Protein AF-A0A9D4BVS8-F1 (afdb_monomer_lite)

Structure (mmCIF, N/CA/C/O backbone):
data_AF-A0A9D4BVS8-F1
#
_entry.id   AF-A0A9D4BVS8-F1
#
loop_
_atom_site.group_PDB
_atom_site.id
_atom_site.type_symbol
_atom_site.label_atom_id
_atom_site.label_alt_id
_atom_site.label_comp_id
_atom_site.label_asym_id
_atom_site.label_entity_id
_atom_site.label_seq_id
_atom_site.pdbx_PDB_ins_code
_atom_site.Cartn_x
_atom_site.Cartn_y
_atom_site.Cartn_z
_atom_site.occupancy
_atom_site.B_iso_or_equiv
_atom_site.auth_seq_id
_atom_site.auth_comp_id
_atom_site.auth_asym_id
_atom_site.auth_atom_id
_atom_site.pdbx_PDB_model_num
ATOM 1 N N . MET A 1 1 ? 18.334 -34.006 -88.270 1.00 42.88 1 MET A N 1
ATOM 2 C CA . MET A 1 1 ? 18.189 -33.138 -87.079 1.00 42.88 1 MET A CA 1
ATOM 3 C C . MET A 1 1 ? 17.280 -33.887 -86.113 1.00 42.88 1 MET A C 1
ATOM 5 O O . MET A 1 1 ? 16.173 -34.185 -86.514 1.00 42.88 1 MET A O 1
ATOM 9 N N . GLY A 1 2 ? 17.649 -34.372 -84.932 1.00 38.50 2 GLY A N 1
ATOM 10 C CA . GLY A 1 2 ? 18.759 -34.055 -84.039 1.00 38.50 2 GLY A CA 1
ATOM 11 C C . GLY A 1 2 ? 18.186 -33.810 -82.635 1.00 38.50 2 GLY A C 1
ATOM 12 O O . GLY A 1 2 ? 17.710 -32.714 -82.392 1.00 38.50 2 GLY A O 1
ATOM 13 N N . HIS A 1 3 ? 18.270 -34.834 -81.772 1.00 39.09 3 HIS A N 1
ATOM 14 C CA . HIS A 1 3 ? 18.188 -34.839 -80.293 1.00 39.09 3 HIS A CA 1
ATOM 15 C C . HIS A 1 3 ? 16.849 -34.449 -79.623 1.00 39.09 3 HIS A C 1
ATOM 17 O O . HIS A 1 3 ? 16.349 -33.350 -79.790 1.00 39.09 3 HIS A O 1
ATOM 23 N N . ALA A 1 4 ? 16.136 -35.362 -78.953 1.00 43.50 4 ALA A N 1
ATOM 24 C CA . ALA A 1 4 ? 16.447 -36.142 -77.740 1.00 43.50 4 ALA A CA 1
ATOM 25 C C . ALA A 1 4 ? 16.131 -35.392 -76.431 1.00 43.50 4 ALA A C 1
ATOM 27 O O . ALA A 1 4 ? 16.702 -34.352 -76.117 1.00 43.50 4 ALA A O 1
ATOM 28 N N . TYR A 1 5 ? 15.224 -36.012 -75.673 1.00 41.31 5 TYR A N 1
ATOM 29 C CA . TYR A 1 5 ? 14.895 -35.784 -74.271 1.00 41.31 5 TYR A CA 1
ATOM 30 C C . TYR A 1 5 ? 16.135 -35.623 -73.387 1.00 41.31 5 TYR A C 1
ATOM 32 O O . TYR A 1 5 ? 17.096 -36.371 -73.548 1.00 41.31 5 TYR A O 1
ATOM 40 N N . ASN A 1 6 ? 16.048 -34.764 -72.366 1.00 44.66 6 ASN A N 1
ATOM 41 C CA . ASN A 1 6 ? 16.709 -35.021 -71.087 1.00 44.66 6 ASN A CA 1
ATOM 42 C C . ASN A 1 6 ? 16.012 -34.319 -69.914 1.00 44.66 6 ASN A C 1
ATOM 44 O O . ASN A 1 6 ? 15.944 -33.096 -69.826 1.00 44.66 6 ASN A O 1
ATOM 48 N N . HIS A 1 7 ? 15.541 -35.159 -68.993 1.00 40.62 7 HIS A N 1
ATOM 49 C CA . HIS A 1 7 ? 15.305 -34.861 -67.587 1.00 40.62 7 HIS A CA 1
ATOM 50 C C . HIS A 1 7 ? 16.570 -34.316 -66.912 1.00 40.62 7 HIS A C 1
ATOM 52 O O . HIS A 1 7 ? 17.663 -34.780 -67.228 1.00 40.62 7 HIS A O 1
ATOM 58 N N . ARG A 1 8 ? 16.386 -33.419 -65.930 1.00 42.66 8 ARG A N 1
ATOM 59 C CA . ARG A 1 8 ? 17.216 -33.104 -64.735 1.00 42.66 8 ARG A CA 1
ATOM 60 C C . ARG A 1 8 ? 16.738 -31.724 -64.238 1.00 42.66 8 ARG A C 1
ATOM 62 O O . ARG A 1 8 ? 16.486 -30.863 -65.060 1.00 42.66 8 ARG A O 1
ATOM 69 N N . LEU A 1 9 ? 16.559 -31.374 -62.970 1.00 46.53 9 LEU A N 1
ATOM 70 C CA . LEU A 1 9 ? 16.805 -31.979 -61.668 1.00 46.53 9 LEU A CA 1
ATOM 71 C C . LEU A 1 9 ? 15.915 -31.228 -60.666 1.00 46.53 9 LEU A C 1
ATOM 73 O O . LEU A 1 9 ? 15.775 -30.009 -60.728 1.00 46.53 9 LEU A O 1
ATOM 77 N N . ARG A 1 10 ? 15.344 -31.975 -59.725 1.00 47.53 10 ARG A N 1
ATOM 78 C CA . ARG A 1 10 ? 14.725 -31.477 -58.496 1.00 47.53 10 ARG A CA 1
ATOM 79 C C . ARG A 1 10 ? 15.825 -30.880 -57.608 1.00 47.53 10 ARG A C 1
ATOM 81 O O . ARG A 1 10 ? 16.784 -31.587 -57.317 1.00 47.53 10 ARG A O 1
ATOM 88 N N . LEU A 1 11 ? 15.645 -29.658 -57.114 1.00 48.03 11 LEU A N 1
ATOM 89 C CA . LEU A 1 11 ? 16.224 -29.190 -55.849 1.00 48.03 11 LEU A CA 1
ATOM 90 C C . LEU A 1 11 ? 15.198 -28.278 -55.153 1.00 48.03 11 LEU A C 1
ATOM 92 O O . LEU A 1 11 ? 14.731 -27.327 -55.780 1.00 48.03 11 LEU A O 1
ATOM 96 N N . PRO A 1 12 ? 14.816 -28.552 -53.892 1.00 47.97 12 PRO A N 1
ATOM 97 C CA . PRO A 1 12 ? 13.984 -27.665 -53.094 1.00 47.97 12 PRO A CA 1
ATOM 98 C C . PRO A 1 12 ? 14.856 -26.785 -52.189 1.00 47.97 12 PRO A C 1
ATOM 100 O O . PRO A 1 12 ? 15.835 -27.261 -51.626 1.00 47.97 12 PRO A O 1
ATOM 103 N N . ALA A 1 13 ? 14.474 -25.519 -52.040 1.00 42.59 13 ALA A N 1
ATOM 104 C CA . ALA A 1 13 ? 14.701 -24.631 -50.891 1.00 42.59 13 ALA A CA 1
ATOM 105 C C . ALA A 1 13 ? 14.354 -23.216 -51.391 1.00 42.59 13 ALA A C 1
ATOM 107 O O . ALA A 1 13 ? 14.747 -22.833 -52.484 1.00 42.59 13 ALA A O 1
ATOM 108 N N . ARG A 1 14 ? 13.639 -22.371 -50.660 1.00 44.09 14 ARG A N 1
ATOM 109 C CA . ARG A 1 14 ? 13.962 -21.973 -49.296 1.00 44.09 14 ARG A CA 1
ATOM 110 C C . ARG A 1 14 ? 12.686 -21.567 -48.573 1.00 44.09 14 ARG A C 1
ATOM 112 O O . ARG A 1 14 ? 11.891 -20.788 -49.088 1.00 44.09 14 ARG A O 1
ATOM 119 N N . HIS A 1 15 ? 12.550 -22.101 -47.366 1.00 44.84 15 HIS A N 1
ATOM 120 C CA . HIS A 1 15 ? 11.706 -21.560 -46.316 1.00 44.84 15 HIS A CA 1
ATOM 121 C C . HIS A 1 15 ? 11.872 -20.040 -46.237 1.00 44.84 15 HIS A C 1
ATOM 123 O O . HIS A 1 15 ? 12.962 -19.551 -45.942 1.00 44.84 15 HIS A O 1
ATOM 129 N N . ALA A 1 16 ? 10.787 -19.311 -46.483 1.00 53.22 16 ALA A N 1
ATOM 130 C CA . ALA A 1 16 ? 10.645 -17.973 -45.941 1.00 53.22 16 ALA A CA 1
ATOM 131 C C . ALA A 1 16 ? 10.530 -18.118 -44.412 1.00 53.22 16 ALA A C 1
ATOM 133 O O . ALA A 1 16 ? 9.717 -18.930 -43.952 1.00 53.22 16 ALA A O 1
ATOM 134 N N . PRO A 1 17 ? 11.350 -17.417 -43.615 1.00 48.53 17 PRO A N 1
ATOM 135 C CA . PRO A 1 17 ? 11.167 -17.406 -42.175 1.00 48.53 17 PRO A CA 1
ATOM 136 C C . PRO A 1 17 ? 9.833 -16.727 -41.858 1.00 48.53 17 PRO A C 1
ATOM 138 O O . PRO A 1 17 ? 9.501 -15.685 -42.423 1.00 48.53 17 PRO A O 1
ATOM 141 N N . ARG A 1 18 ? 9.063 -17.363 -40.971 1.00 48.78 18 ARG A N 1
ATOM 142 C CA . ARG A 1 18 ? 7.925 -16.739 -40.304 1.00 48.78 18 ARG A CA 1
ATOM 143 C C . ARG A 1 18 ? 8.452 -15.523 -39.559 1.00 48.78 18 ARG A C 1
ATOM 145 O O . ARG A 1 18 ? 9.379 -15.642 -38.760 1.00 48.78 18 ARG A O 1
ATOM 152 N N . ASP A 1 19 ? 7.875 -14.373 -39.863 1.00 49.31 19 ASP A N 1
ATOM 153 C CA . ASP A 1 19 ? 8.019 -13.158 -39.078 1.00 49.31 19 ASP A CA 1
ATOM 154 C C . ASP A 1 19 ? 7.234 -13.353 -37.772 1.00 49.31 19 ASP A C 1
ATOM 156 O O . ASP A 1 19 ? 6.133 -12.839 -37.590 1.00 49.31 19 ASP A O 1
ATOM 160 N N . ASP A 1 20 ? 7.760 -14.201 -36.884 1.00 52.75 20 ASP A N 1
ATOM 161 C CA . ASP A 1 20 ? 7.351 -14.233 -35.487 1.00 52.75 20 ASP A CA 1
ATOM 162 C C . ASP A 1 20 ? 7.995 -13.007 -34.847 1.00 52.75 20 ASP A C 1
ATOM 164 O O . ASP A 1 20 ? 9.078 -13.072 -34.258 1.00 52.75 20 ASP A O 1
ATOM 168 N N . GLY A 1 21 ? 7.340 -11.862 -35.052 1.00 50.22 21 GLY A N 1
ATOM 169 C CA . GLY A 1 21 ? 7.623 -10.590 -34.410 1.00 50.22 21 GLY A CA 1
ATOM 170 C C . GLY A 1 21 ? 7.463 -10.719 -32.900 1.00 50.22 21 GLY A C 1
ATOM 171 O O . GLY A 1 21 ? 6.519 -10.207 -32.303 1.00 50.22 21 GLY A O 1
ATOM 172 N N . VAL A 1 22 ? 8.413 -11.403 -32.264 1.00 50.12 22 VAL A N 1
ATOM 173 C CA . VAL A 1 22 ? 8.702 -11.257 -30.851 1.00 50.12 22 VAL A CA 1
ATOM 174 C C . VAL A 1 22 ? 9.143 -9.812 -30.722 1.00 50.12 22 VAL A C 1
ATOM 176 O O . VAL A 1 22 ? 10.295 -9.472 -30.997 1.00 50.12 22 VAL A O 1
ATOM 179 N N . TYR A 1 23 ? 8.197 -8.944 -30.361 1.00 47.06 23 TYR A N 1
ATOM 180 C CA . TYR A 1 23 ? 8.489 -7.625 -29.833 1.00 47.06 23 TYR A CA 1
ATOM 181 C C . TYR A 1 23 ? 9.528 -7.832 -28.743 1.00 47.06 23 TYR A C 1
ATOM 183 O O . TYR A 1 23 ? 9.220 -8.240 -27.622 1.00 47.06 23 TYR A O 1
ATOM 191 N N . ARG A 1 24 ? 10.793 -7.610 -29.096 1.00 54.81 24 ARG A N 1
ATOM 192 C CA . ARG A 1 24 ? 11.885 -7.582 -28.146 1.00 54.81 24 ARG A CA 1
ATOM 193 C C . ARG A 1 24 ? 11.589 -6.355 -27.301 1.00 54.81 24 ARG A C 1
ATOM 195 O O . ARG A 1 24 ? 11.937 -5.243 -27.695 1.00 54.81 24 ARG A O 1
ATOM 202 N N . ARG A 1 25 ? 10.850 -6.557 -26.197 1.00 53.75 25 ARG A N 1
ATOM 203 C CA . ARG A 1 25 ? 10.620 -5.539 -25.171 1.00 53.75 25 ARG A CA 1
ATOM 204 C C . ARG A 1 25 ? 11.977 -4.872 -24.960 1.00 53.75 25 ARG A C 1
ATOM 206 O O . ARG A 1 25 ? 12.960 -5.604 -24.776 1.00 53.75 25 ARG A O 1
ATOM 213 N N . PRO A 1 26 ? 12.071 -3.534 -25.062 1.00 50.59 26 PRO A N 1
ATOM 214 C CA . PRO A 1 26 ? 13.308 -2.845 -24.750 1.00 50.59 26 PRO A CA 1
ATOM 215 C C . PRO A 1 26 ? 13.771 -3.392 -23.409 1.00 50.59 26 PRO A C 1
ATOM 217 O O . PRO A 1 26 ? 12.973 -3.437 -22.473 1.00 50.59 26 PRO A O 1
ATOM 220 N N . ALA A 1 27 ? 15.003 -3.896 -23.344 1.00 57.22 27 ALA A N 1
ATOM 221 C CA . ALA A 1 27 ? 15.569 -4.337 -22.086 1.00 57.22 27 ALA A CA 1
ATOM 222 C C . ALA A 1 27 ? 15.563 -3.110 -21.173 1.00 57.22 27 ALA A C 1
ATOM 224 O O . ALA A 1 27 ? 16.412 -2.225 -21.315 1.00 57.22 27 ALA A O 1
ATOM 225 N N . VAL A 1 28 ? 14.545 -3.018 -20.311 1.00 59.06 28 VAL A N 1
ATOM 226 C CA . VAL A 1 28 ? 14.473 -2.022 -19.252 1.00 59.06 28 VAL A CA 1
ATOM 227 C C . VAL A 1 28 ? 15.791 -2.190 -18.532 1.00 59.06 28 VAL A C 1
ATOM 229 O O . VAL A 1 28 ? 16.133 -3.294 -18.100 1.00 59.06 28 VAL A O 1
ATOM 232 N N . ARG A 1 29 ? 16.614 -1.140 -18.557 1.00 57.31 29 ARG A N 1
ATOM 233 C CA . ARG A 1 29 ? 17.925 -1.169 -17.924 1.00 57.31 29 ARG A CA 1
ATOM 234 C C . ARG A 1 29 ? 17.672 -1.467 -16.456 1.00 57.31 29 ARG A C 1
ATOM 236 O O . ARG A 1 29 ? 17.283 -0.563 -15.727 1.00 57.31 29 ARG A O 1
ATOM 243 N N . ARG A 1 30 ? 17.845 -2.733 -16.061 1.00 56.03 30 ARG A N 1
ATOM 244 C CA . ARG A 1 30 ? 17.708 -3.187 -14.680 1.00 56.03 30 ARG A CA 1
ATOM 245 C C . ARG A 1 30 ? 18.710 -2.365 -13.885 1.00 56.03 30 ARG A C 1
ATOM 247 O O . ARG A 1 30 ? 19.920 -2.536 -14.025 1.00 56.03 30 ARG A O 1
ATOM 254 N N . ASN A 1 31 ? 18.199 -1.358 -13.190 1.00 56.84 31 ASN A N 1
ATOM 255 C CA . ASN A 1 31 ? 19.008 -0.404 -12.466 1.00 56.84 31 ASN A CA 1
ATOM 256 C C . ASN A 1 31 ? 19.679 -1.183 -11.334 1.00 56.84 31 ASN A C 1
ATOM 258 O O . ASN A 1 31 ? 19.011 -1.586 -10.393 1.00 56.84 31 ASN A O 1
ATOM 262 N N . THR A 1 32 ? 20.986 -1.432 -11.422 1.00 56.16 32 THR A N 1
ATOM 263 C CA . THR A 1 32 ? 21.746 -2.211 -10.424 1.00 56.16 32 THR A CA 1
ATOM 264 C C . THR A 1 32 ? 21.940 -1.461 -9.100 1.00 56.16 32 THR A C 1
ATOM 266 O O . THR A 1 32 ? 22.804 -1.817 -8.301 1.00 56.16 32 THR A O 1
ATOM 269 N N . ARG A 1 33 ? 21.195 -0.375 -8.877 1.00 64.44 33 ARG A N 1
ATOM 270 C CA . ARG A 1 33 ? 21.173 0.348 -7.608 1.00 64.44 33 ARG A CA 1
ATOM 271 C C . ARG A 1 33 ? 20.459 -0.517 -6.578 1.00 64.44 33 ARG A C 1
ATOM 273 O O . ARG A 1 33 ? 19.403 -1.076 -6.862 1.00 64.44 33 ARG A O 1
ATOM 280 N N . SER A 1 34 ? 21.032 -0.608 -5.383 1.00 71.56 34 SER A N 1
ATOM 281 C CA . SER A 1 34 ? 20.366 -1.243 -4.252 1.00 71.56 34 SER A CA 1
ATOM 282 C C . SER A 1 34 ? 19.013 -0.575 -4.011 1.00 71.56 34 SER A C 1
ATOM 284 O O . SER A 1 34 ? 18.906 0.654 -4.024 1.00 71.56 34 SER A O 1
ATOM 286 N N . VAL A 1 35 ? 17.979 -1.394 -3.808 1.00 70.69 35 VAL A N 1
ATOM 287 C CA . VAL A 1 35 ? 16.638 -0.913 -3.470 1.00 70.69 35 VAL A CA 1
ATOM 288 C C . VAL A 1 35 ? 16.749 -0.009 -2.233 1.00 70.69 35 VAL A C 1
ATOM 290 O O . VAL A 1 35 ? 17.378 -0.411 -1.245 1.00 70.69 35 VAL A O 1
ATOM 293 N N . PRO A 1 36 ? 16.200 1.221 -2.259 1.00 74.81 36 PRO A N 1
ATOM 294 C CA . PRO A 1 36 ? 16.222 2.097 -1.099 1.00 74.81 36 PRO A CA 1
ATOM 295 C C . PRO A 1 36 ? 15.540 1.400 0.072 1.00 74.81 36 PRO A C 1
ATOM 297 O O . PRO A 1 36 ? 14.517 0.748 -0.115 1.00 74.81 36 PRO A O 1
ATOM 300 N N . LYS A 1 37 ? 16.050 1.576 1.293 1.00 80.31 37 LYS A N 1
ATOM 301 C CA . LYS A 1 37 ? 15.333 1.106 2.483 1.00 80.31 37 LYS A CA 1
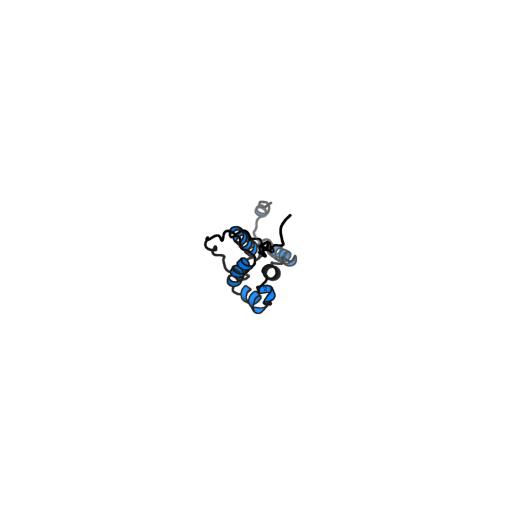ATOM 302 C C . LYS A 1 37 ? 14.026 1.887 2.616 1.00 80.31 37 LYS A C 1
ATOM 304 O O . LYS A 1 37 ? 14.030 3.057 3.008 1.00 80.31 37 LYS A O 1
ATOM 309 N N . ILE A 1 38 ? 12.918 1.244 2.267 1.00 83.50 38 ILE A N 1
ATOM 310 C CA . ILE A 1 38 ? 11.578 1.776 2.481 1.00 83.50 38 ILE A CA 1
ATOM 311 C C . ILE A 1 38 ? 11.120 1.317 3.877 1.00 83.50 38 ILE A C 1
ATOM 313 O O . ILE A 1 38 ? 11.277 0.140 4.195 1.00 83.50 38 ILE A O 1
ATOM 317 N N . PRO A 1 39 ? 10.628 2.220 4.748 1.00 86.06 39 PRO A N 1
ATOM 318 C CA . PRO A 1 39 ? 10.106 1.823 6.053 1.00 86.06 39 PRO A CA 1
ATOM 319 C C . PRO A 1 39 ? 8.919 0.859 5.915 1.00 86.06 39 PRO A C 1
ATOM 321 O O . PRO A 1 39 ? 8.120 1.055 4.999 1.00 86.06 39 PRO A O 1
ATOM 324 N N . PRO A 1 40 ? 8.752 -0.110 6.829 1.00 91.19 40 PRO A N 1
ATOM 325 C CA . PRO A 1 40 ? 7.607 -1.008 6.801 1.00 91.19 40 PRO A CA 1
ATOM 326 C C . PRO A 1 40 ? 6.293 -0.242 6.973 1.00 91.19 40 PRO A C 1
ATOM 328 O O . PRO A 1 40 ? 6.202 0.747 7.714 1.00 91.19 40 PRO A O 1
ATOM 331 N N . PHE A 1 41 ? 5.253 -0.710 6.291 1.00 92.25 41 PHE A N 1
ATOM 332 C CA . PHE A 1 41 ? 3.911 -0.173 6.418 1.00 92.25 41 PHE A CA 1
ATOM 333 C C . PHE A 1 41 ? 3.126 -0.975 7.455 1.00 92.25 41 PHE A C 1
ATOM 335 O O . PHE A 1 41 ? 2.721 -2.106 7.215 1.00 92.25 41 PHE A O 1
ATOM 342 N N . THR A 1 42 ? 2.883 -0.350 8.608 1.00 90.06 42 THR A N 1
ATOM 343 C CA . THR A 1 42 ? 2.166 -0.965 9.740 1.00 90.06 42 THR A CA 1
ATOM 344 C C . THR A 1 42 ? 0.694 -0.561 9.844 1.00 90.06 42 THR A C 1
ATOM 346 O O . THR A 1 42 ? 0.027 -0.905 10.817 1.00 90.06 42 THR A O 1
ATOM 349 N N . GLY A 1 43 ? 0.188 0.247 8.904 1.00 83.69 43 GLY A N 1
ATOM 350 C CA . GLY A 1 43 ? -1.145 0.858 8.988 1.00 83.69 43 GLY A CA 1
ATOM 351 C C . GLY A 1 43 ? -1.223 2.141 9.829 1.00 83.69 43 GLY A C 1
ATOM 352 O O . GLY A 1 43 ? -2.257 2.802 9.834 1.00 83.69 43 GLY A O 1
ATOM 353 N N . LYS A 1 44 ? -0.141 2.526 10.525 1.00 83.44 44 LYS A N 1
ATOM 354 C CA . LYS A 1 44 ? -0.092 3.743 11.366 1.00 83.44 44 LYS A CA 1
ATOM 355 C C . LYS A 1 44 ? 0.297 5.010 10.604 1.00 83.44 44 LYS A C 1
ATOM 357 O O . LYS A 1 44 ? -0.083 6.110 10.994 1.00 83.44 44 LYS A O 1
ATOM 362 N N . ILE A 1 45 ? 1.092 4.864 9.546 1.00 78.69 45 ILE A N 1
ATOM 363 C CA . ILE A 1 45 ? 1.493 5.979 8.680 1.00 78.69 45 ILE A CA 1
ATOM 364 C C . ILE A 1 45 ? 0.316 6.316 7.761 1.00 78.69 45 ILE A C 1
ATOM 366 O O . ILE A 1 45 ? -0.378 5.418 7.291 1.00 78.69 45 ILE A O 1
ATOM 370 N N . TYR A 1 46 ? 0.100 7.604 7.480 1.00 84.94 46 TYR A N 1
ATOM 371 C CA . TYR A 1 46 ? -0.950 8.035 6.559 1.00 84.94 46 TYR A CA 1
ATOM 372 C C . TYR A 1 46 ? -0.732 7.427 5.166 1.00 84.94 46 TYR A C 1
ATOM 374 O O . TYR A 1 46 ? 0.249 7.740 4.485 1.00 84.94 46 TYR A O 1
ATOM 382 N N . TRP A 1 47 ? -1.654 6.551 4.755 1.00 88.38 47 TRP A N 1
ATOM 383 C CA . TRP A 1 47 ? -1.510 5.729 3.553 1.00 88.38 47 TRP A CA 1
ATOM 384 C C . TRP A 1 47 ? -1.194 6.528 2.277 1.00 88.38 47 TRP A C 1
ATOM 386 O O . TRP A 1 47 ? -0.241 6.153 1.599 1.00 88.38 47 TRP A O 1
ATOM 396 N N . PRO A 1 48 ? -1.861 7.663 1.973 1.00 88.00 48 PRO A N 1
ATOM 397 C CA . PRO A 1 48 ? -1.554 8.448 0.774 1.00 88.00 48 PRO A CA 1
ATOM 398 C C . PRO A 1 48 ? -0.111 8.959 0.692 1.00 88.00 48 PRO A C 1
ATOM 400 O O . PRO A 1 48 ? 0.435 9.084 -0.399 1.00 88.00 48 PRO A O 1
ATOM 403 N N . VAL A 1 49 ? 0.528 9.249 1.831 1.00 87.44 49 VAL A N 1
ATOM 404 C CA . VAL A 1 49 ? 1.941 9.667 1.854 1.00 87.44 49 VAL A CA 1
ATOM 405 C C . VAL A 1 49 ? 2.850 8.476 1.577 1.00 87.44 49 VAL A C 1
ATOM 407 O O . VAL A 1 49 ? 3.817 8.593 0.823 1.00 87.44 49 VAL A O 1
ATOM 410 N N . MET A 1 50 ? 2.534 7.323 2.167 1.00 89.62 50 MET A N 1
ATOM 411 C CA . MET A 1 50 ? 3.315 6.108 1.972 1.00 89.62 50 MET A CA 1
ATOM 412 C C . MET A 1 50 ? 3.231 5.601 0.529 1.00 89.62 50 MET A C 1
ATOM 414 O O . MET A 1 50 ? 4.268 5.348 -0.085 1.00 89.62 50 MET A O 1
ATOM 418 N N . SER A 1 51 ? 2.025 5.517 -0.037 1.00 91.50 51 SER A N 1
ATOM 419 C CA . SER A 1 51 ? 1.817 5.070 -1.417 1.00 91.50 51 SER A CA 1
ATOM 420 C C . SER A 1 51 ? 2.453 6.028 -2.428 1.00 91.50 51 SER A C 1
ATOM 422 O O . SER A 1 51 ? 3.129 5.576 -3.349 1.00 91.50 51 SER A O 1
ATOM 424 N N . ALA A 1 52 ? 2.365 7.347 -2.214 1.00 91.12 52 ALA A N 1
ATOM 425 C CA . ALA A 1 52 ? 3.049 8.328 -3.059 1.00 91.12 52 ALA A CA 1
ATOM 426 C C . ALA A 1 52 ? 4.581 8.177 -3.019 1.00 91.12 52 ALA A C 1
ATOM 428 O O . ALA A 1 52 ? 5.242 8.258 -4.058 1.00 91.12 52 ALA A O 1
ATOM 429 N N . LYS A 1 53 ? 5.158 7.929 -1.834 1.00 91.00 53 LYS A N 1
ATOM 430 C CA . LYS A 1 53 ? 6.597 7.669 -1.684 1.00 91.00 53 LYS A CA 1
ATOM 431 C C . LYS A 1 53 ? 7.009 6.388 -2.410 1.00 91.00 53 LYS A C 1
ATOM 433 O O . LYS A 1 53 ? 8.018 6.393 -3.114 1.00 91.00 53 LYS A O 1
ATOM 438 N N . PHE A 1 54 ? 6.239 5.315 -2.243 1.00 93.25 54 PHE A N 1
ATOM 439 C CA . PHE A 1 54 ? 6.479 4.039 -2.909 1.00 93.25 54 PHE A CA 1
ATOM 440 C C . PHE A 1 54 ? 6.452 4.193 -4.436 1.00 93.25 54 PHE A C 1
ATOM 442 O O . PHE A 1 54 ? 7.414 3.825 -5.103 1.00 93.25 54 PHE A O 1
ATOM 449 N N . GLU A 1 55 ? 5.429 4.854 -4.984 1.00 94.00 55 GLU A N 1
ATOM 450 C CA . GLU A 1 55 ? 5.299 5.104 -6.426 1.00 94.00 55 GLU A CA 1
ATOM 451 C C . GLU A 1 55 ? 6.411 5.994 -6.997 1.00 94.00 55 GLU A C 1
ATOM 453 O O . GLU A 1 55 ? 6.871 5.798 -8.125 1.00 94.00 55 GLU A O 1
ATOM 458 N N . ALA A 1 56 ? 6.882 6.982 -6.232 1.00 92.12 56 ALA A N 1
ATOM 459 C CA . ALA A 1 56 ? 8.027 7.791 -6.638 1.00 92.12 56 ALA A CA 1
ATOM 460 C C . ALA A 1 56 ? 9.300 6.937 -6.764 1.00 92.12 56 ALA A C 1
ATOM 462 O O . ALA A 1 56 ? 10.021 7.055 -7.755 1.00 92.12 56 ALA A O 1
ATOM 463 N N . ILE A 1 57 ? 9.548 6.045 -5.798 1.00 91.12 57 ILE A N 1
ATOM 464 C CA . ILE A 1 57 ? 10.692 5.126 -5.827 1.00 91.12 57 ILE A CA 1
ATOM 465 C C . ILE A 1 57 ? 10.545 4.132 -6.981 1.00 91.12 57 ILE A C 1
ATOM 467 O O . ILE A 1 57 ? 11.465 4.014 -7.787 1.00 91.12 57 ILE A O 1
ATOM 471 N N . ALA A 1 58 ? 9.386 3.491 -7.122 1.00 92.06 58 ALA A N 1
ATOM 472 C CA . ALA A 1 58 ? 9.119 2.537 -8.193 1.00 92.06 58 ALA A CA 1
ATOM 473 C C . ALA A 1 58 ? 9.415 3.137 -9.574 1.00 92.06 58 ALA A C 1
ATOM 475 O O . ALA A 1 58 ? 10.139 2.553 -10.377 1.00 92.06 58 ALA A O 1
ATOM 476 N N . ARG A 1 59 ? 8.971 4.376 -9.813 1.00 91.75 59 ARG A N 1
ATOM 477 C CA . ARG A 1 59 ? 9.249 5.110 -11.055 1.00 91.75 59 ARG A CA 1
ATOM 478 C C . ARG A 1 59 ? 10.734 5.397 -11.270 1.00 91.75 59 ARG A C 1
ATOM 480 O O . ARG A 1 59 ? 11.215 5.306 -12.394 1.00 91.75 59 ARG A O 1
ATOM 487 N N . MET A 1 60 ? 11.467 5.755 -10.214 1.00 88.75 60 MET A N 1
ATOM 488 C CA . MET A 1 60 ? 12.912 6.012 -10.294 1.00 88.75 60 MET A CA 1
ATOM 489 C C . MET A 1 60 ? 13.724 4.748 -10.603 1.00 88.75 60 MET A C 1
ATOM 491 O O . MET A 1 60 ? 14.800 4.841 -11.201 1.00 88.75 60 MET A O 1
ATOM 495 N N . TYR A 1 61 ? 13.237 3.587 -10.167 1.00 89.38 61 TYR A N 1
ATOM 496 C CA . TYR A 1 61 ? 13.890 2.296 -10.374 1.00 89.38 61 TYR A CA 1
ATOM 497 C C . TYR A 1 61 ? 13.352 1.536 -11.591 1.00 89.38 61 TYR A C 1
ATOM 499 O O . TYR A 1 61 ? 14.002 0.594 -12.037 1.00 89.38 61 TYR A O 1
ATOM 507 N N . GLY A 1 62 ? 12.248 2.005 -12.176 1.00 90.25 62 GLY A N 1
ATOM 508 C CA . GLY A 1 62 ? 11.622 1.399 -13.345 1.00 90.25 62 GLY A CA 1
ATOM 509 C C . GLY A 1 62 ? 10.908 0.088 -13.029 1.00 90.25 62 GLY A C 1
ATOM 510 O O . GLY A 1 62 ? 10.906 -0.786 -13.887 1.00 90.25 62 GLY A O 1
ATOM 511 N N . TRP A 1 63 ? 10.359 -0.045 -11.818 1.00 93.62 63 TRP A N 1
ATOM 512 C CA . TRP A 1 63 ? 9.611 -1.231 -11.395 1.00 93.62 63 TRP A CA 1
ATOM 513 C C . TRP A 1 63 ? 8.300 -1.350 -12.161 1.00 93.62 63 TRP A C 1
ATOM 515 O O . TRP A 1 63 ? 7.540 -0.376 -12.257 1.00 93.62 63 TRP A O 1
ATOM 525 N N . ASP A 1 64 ? 8.049 -2.546 -12.679 1.00 94.06 64 ASP A N 1
ATOM 526 C CA . ASP A 1 64 ? 6.731 -2.940 -13.159 1.00 94.06 64 ASP A CA 1
ATOM 527 C C . ASP A 1 64 ? 5.828 -3.393 -11.996 1.00 94.06 64 ASP A C 1
ATOM 529 O O . ASP A 1 64 ? 6.135 -3.175 -10.824 1.00 94.06 64 ASP A O 1
ATOM 533 N N . GLU A 1 65 ? 4.640 -3.899 -12.311 1.00 95.00 65 GLU A N 1
ATOM 534 C CA . GLU A 1 65 ? 3.638 -4.279 -11.306 1.00 95.00 65 GLU A CA 1
ATOM 535 C C . GLU A 1 65 ? 4.074 -5.490 -10.476 1.00 95.00 65 GLU A C 1
ATOM 537 O O . GLU A 1 65 ? 3.860 -5.493 -9.263 1.00 95.00 65 GLU A O 1
ATOM 542 N N . ASP A 1 66 ? 4.761 -6.448 -11.097 1.00 95.25 66 ASP A N 1
ATOM 543 C CA . ASP A 1 66 ? 5.290 -7.632 -10.420 1.00 95.25 66 ASP A CA 1
ATOM 544 C C . ASP A 1 66 ? 6.428 -7.232 -9.469 1.00 95.25 66 ASP A C 1
ATOM 546 O O . ASP A 1 66 ? 6.386 -7.551 -8.280 1.00 95.25 66 ASP A O 1
ATOM 550 N N . ASP A 1 67 ? 7.381 -6.419 -9.948 1.00 94.94 67 ASP A N 1
ATOM 551 C CA . ASP A 1 67 ? 8.448 -5.848 -9.114 1.00 94.94 67 ASP A CA 1
ATOM 552 C C . ASP A 1 67 ? 7.863 -5.079 -7.915 1.00 94.94 67 ASP A C 1
ATOM 554 O O . ASP A 1 67 ? 8.380 -5.122 -6.795 1.00 94.94 67 ASP A O 1
ATOM 558 N N . LYS A 1 68 ? 6.771 -4.337 -8.134 1.00 95.31 68 LYS A N 1
ATOM 559 C CA . LYS A 1 68 ? 6.098 -3.594 -7.067 1.00 95.31 68 LYS A CA 1
ATOM 560 C C . LYS A 1 68 ? 5.474 -4.529 -6.035 1.00 95.31 68 LYS A C 1
ATOM 562 O O . LYS A 1 68 ? 5.594 -4.230 -4.848 1.00 95.31 68 LYS A O 1
ATOM 567 N N . LEU A 1 69 ? 4.832 -5.624 -6.441 1.00 96.56 69 LEU A N 1
ATOM 568 C CA . LEU A 1 69 ? 4.273 -6.617 -5.516 1.00 96.56 69 LEU A CA 1
ATOM 569 C C . LEU A 1 69 ? 5.367 -7.287 -4.680 1.00 96.56 69 LEU A C 1
ATOM 571 O O . LEU A 1 69 ? 5.242 -7.340 -3.453 1.00 96.56 69 LEU A O 1
ATOM 575 N N . ASP A 1 70 ? 6.463 -7.696 -5.322 1.00 94.38 70 ASP A N 1
ATOM 576 C CA . ASP A 1 70 ? 7.612 -8.338 -4.674 1.00 94.38 70 ASP A CA 1
ATOM 577 C C . ASP A 1 70 ? 8.237 -7.4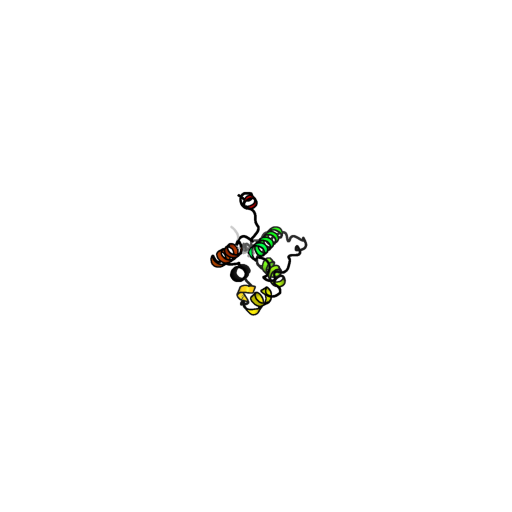65 -3.577 1.00 94.38 70 ASP A C 1
ATOM 579 O O . ASP A 1 70 ? 8.748 -7.977 -2.579 1.00 94.38 70 ASP A O 1
ATOM 583 N N . ILE A 1 71 ? 8.186 -6.138 -3.728 1.00 94.06 71 ILE A N 1
ATOM 584 C CA . ILE A 1 71 ? 8.675 -5.195 -2.713 1.00 94.06 71 ILE A CA 1
ATOM 585 C C . ILE A 1 71 ? 7.584 -4.802 -1.712 1.00 94.06 71 ILE A C 1
ATOM 587 O O . ILE A 1 71 ? 7.873 -4.625 -0.525 1.00 94.06 71 ILE A O 1
ATOM 591 N N . LEU A 1 72 ? 6.340 -4.625 -2.160 1.00 94.75 72 LEU A N 1
ATOM 592 C CA . LEU A 1 72 ? 5.250 -4.138 -1.318 1.00 94.75 72 LEU A CA 1
ATOM 593 C C . LEU A 1 72 ? 4.817 -5.188 -0.294 1.00 94.75 72 LEU A C 1
ATOM 595 O O . LEU A 1 72 ? 4.679 -4.841 0.877 1.00 94.75 72 LEU A O 1
ATOM 599 N N . LEU A 1 73 ? 4.637 -6.450 -0.694 1.00 95.81 73 LEU A N 1
ATOM 600 C CA . LEU A 1 73 ? 4.135 -7.498 0.202 1.00 95.81 73 LEU A CA 1
ATOM 601 C C . LEU A 1 73 ? 5.044 -7.718 1.427 1.00 95.81 73 LEU A C 1
ATOM 603 O O . LEU A 1 73 ? 4.524 -7.675 2.542 1.00 95.81 73 LEU A O 1
ATOM 607 N N . PRO A 1 74 ? 6.381 -7.853 1.298 1.00 94.00 74 PRO A N 1
ATOM 608 C CA . PRO A 1 74 ? 7.258 -8.013 2.461 1.00 94.00 74 PRO A CA 1
ATOM 609 C C . PRO A 1 74 ? 7.354 -6.766 3.344 1.00 94.00 74 PRO A C 1
ATOM 611 O O . PRO A 1 74 ? 7.767 -6.855 4.495 1.00 94.00 74 PRO A O 1
ATOM 614 N N . MET A 1 75 ? 7.014 -5.591 2.810 1.00 93.69 75 MET A N 1
ATOM 615 C CA . MET A 1 75 ? 7.028 -4.331 3.554 1.00 93.69 75 MET A CA 1
ATOM 616 C C . MET A 1 75 ? 5.790 -4.177 4.457 1.00 93.69 75 MET A C 1
ATOM 618 O O . MET A 1 75 ? 5.775 -3.306 5.331 1.00 93.69 75 MET A O 1
ATOM 622 N N . ILE A 1 76 ? 4.740 -4.972 4.246 1.00 94.00 76 ILE A N 1
ATOM 623 C CA . ILE A 1 76 ? 3.504 -4.921 5.030 1.00 94.00 76 ILE A CA 1
ATOM 624 C C . ILE A 1 76 ? 3.710 -5.681 6.342 1.00 94.00 76 ILE A C 1
ATOM 626 O O . ILE A 1 76 ? 3.945 -6.885 6.350 1.00 94.00 76 ILE A O 1
ATOM 630 N N . GLU A 1 77 ? 3.573 -4.978 7.466 1.00 94.00 77 GLU A N 1
ATOM 631 C CA . GLU A 1 77 ? 3.830 -5.530 8.800 1.00 94.00 77 GLU A CA 1
ATOM 632 C C . GLU A 1 77 ? 2.720 -5.171 9.805 1.00 94.00 77 GLU A C 1
ATOM 634 O O . GLU A 1 77 ? 1.876 -4.297 9.582 1.00 94.00 77 GLU A O 1
ATOM 639 N N . GLY A 1 78 ? 2.737 -5.825 10.967 1.00 91.44 78 GLY A N 1
ATOM 640 C CA . GLY A 1 78 ? 1.869 -5.506 12.103 1.00 91.44 78 GLY A CA 1
ATOM 641 C C . GLY A 1 78 ? 0.373 -5.586 11.778 1.00 91.44 78 GLY A C 1
ATOM 642 O O . GLY A 1 78 ? -0.111 -6.548 11.196 1.00 91.44 78 GLY A O 1
ATOM 643 N N . GLN A 1 79 ? -0.391 -4.552 12.135 1.00 89.88 79 GLN A N 1
ATOM 644 C CA . GLN A 1 79 ? -1.845 -4.559 11.906 1.00 89.88 79 GLN A CA 1
ATOM 645 C C . GLN A 1 79 ? -2.220 -4.521 10.416 1.00 89.88 79 GLN A C 1
ATOM 647 O O . GLN A 1 79 ? -3.352 -4.837 10.057 1.00 89.88 79 GLN A O 1
ATOM 652 N N . ALA A 1 80 ? -1.297 -4.105 9.541 1.00 92.25 80 ALA A N 1
ATOM 653 C CA . ALA A 1 80 ? -1.519 -4.162 8.102 1.00 92.25 80 ALA A CA 1
ATOM 654 C C . ALA A 1 80 ? -1.351 -5.578 7.550 1.00 92.25 80 ALA A C 1
ATOM 656 O O . ALA A 1 80 ? -2.110 -5.953 6.660 1.00 92.25 80 ALA A O 1
ATOM 657 N N . SER A 1 81 ? -0.447 -6.387 8.113 1.00 94.88 81 SER A N 1
ATOM 658 C CA . SER A 1 81 ? -0.312 -7.788 7.704 1.00 94.88 81 SER A CA 1
ATOM 659 C C . SER A 1 81 ? -1.537 -8.619 8.082 1.00 94.88 81 SER A C 1
ATOM 661 O O . SER A 1 81 ? -1.968 -9.429 7.272 1.00 94.88 81 SER A O 1
ATOM 663 N N . GLU A 1 82 ? -2.157 -8.366 9.240 1.00 93.69 82 GLU A N 1
ATOM 664 C CA . GLU A 1 82 ? -3.413 -9.032 9.631 1.00 93.69 82 GLU A CA 1
ATOM 665 C C . GLU A 1 82 ? -4.530 -8.772 8.607 1.00 93.69 82 GLU A C 1
ATOM 667 O O . GLU A 1 82 ? -5.239 -9.680 8.191 1.00 93.69 82 GLU A O 1
ATOM 672 N N . PHE A 1 83 ? -4.677 -7.531 8.137 1.00 94.00 83 PHE A N 1
ATOM 673 C CA . PHE A 1 83 ? -5.655 -7.224 7.093 1.00 94.00 83 PHE A CA 1
ATOM 674 C C . PHE A 1 83 ? -5.293 -7.891 5.760 1.00 94.00 83 PHE A C 1
ATOM 676 O O . PHE A 1 83 ? -6.121 -8.572 5.162 1.00 94.00 83 PHE A O 1
ATOM 683 N N . VAL A 1 84 ? -4.060 -7.698 5.294 1.00 95.56 84 VAL A N 1
ATOM 684 C CA . VAL A 1 84 ? -3.656 -8.095 3.941 1.00 95.56 84 VAL A CA 1
ATOM 685 C C . VAL A 1 84 ? -3.580 -9.609 3.798 1.00 95.56 84 VAL A C 1
ATOM 687 O O . VAL A 1 84 ? -4.101 -10.142 2.830 1.00 95.56 84 VAL A O 1
ATOM 690 N N . PHE A 1 85 ? -2.981 -10.313 4.755 1.00 96.44 85 PHE A N 1
ATOM 691 C CA . PHE A 1 85 ? -2.724 -11.747 4.617 1.00 96.44 85 PHE A CA 1
ATOM 692 C C . PHE A 1 85 ? -3.809 -12.640 5.223 1.00 96.44 85 PHE A C 1
ATOM 694 O O . PHE A 1 85 ? -3.860 -13.815 4.870 1.00 96.44 85 PHE A O 1
ATOM 701 N N . GLU A 1 86 ? -4.680 -12.123 6.100 1.00 94.94 86 GLU A N 1
ATOM 702 C CA . GLU A 1 86 ? -5.782 -12.923 6.660 1.00 94.94 86 GLU A CA 1
ATOM 703 C C . GLU A 1 86 ? -7.144 -12.617 6.025 1.00 94.94 86 GLU A C 1
ATOM 705 O O . GLU A 1 86 ? -8.013 -13.487 6.025 1.00 94.94 86 GLU A O 1
ATOM 710 N N . GLN A 1 87 ? -7.363 -11.400 5.507 1.00 95.38 87 GLN A N 1
ATOM 711 C CA . GLN A 1 87 ? -8.697 -10.965 5.059 1.00 95.38 87 GLN A CA 1
ATOM 712 C C . GLN A 1 87 ? -8.818 -10.811 3.542 1.00 95.38 87 GLN A C 1
ATOM 714 O O . GLN A 1 87 ? -9.935 -10.900 3.028 1.00 95.38 87 GLN A O 1
ATOM 719 N N . LEU A 1 88 ? -7.718 -10.572 2.821 1.00 97.00 88 LEU A N 1
ATOM 720 C CA . LEU A 1 88 ? -7.756 -10.439 1.364 1.00 97.00 88 LEU A CA 1
ATOM 721 C C . LEU A 1 88 ? -7.546 -11.794 0.673 1.00 97.00 88 LEU A C 1
ATOM 723 O O . LEU A 1 88 ? -6.736 -12.603 1.126 1.00 97.00 88 LEU A O 1
ATOM 727 N N . PRO A 1 89 ? -8.256 -12.052 -0.438 1.00 96.88 89 PRO A N 1
ATOM 728 C CA . PRO A 1 89 ? -8.077 -13.273 -1.209 1.00 96.88 89 PRO A CA 1
ATOM 729 C C . PRO A 1 89 ? -6.778 -13.220 -2.036 1.00 96.88 89 PRO A C 1
ATOM 731 O O . PRO A 1 89 ? -6.264 -12.145 -2.354 1.00 96.88 89 PRO A O 1
ATOM 734 N N . THR A 1 90 ? -6.235 -14.382 -2.405 1.00 95.94 90 THR A N 1
ATOM 735 C CA . THR A 1 90 ? -4.939 -14.489 -3.103 1.00 95.94 90 THR A CA 1
ATOM 736 C C . THR A 1 90 ? -4.935 -13.794 -4.469 1.00 95.94 90 THR A C 1
ATOM 738 O O . THR A 1 90 ? -3.904 -13.278 -4.900 1.00 95.94 90 THR A O 1
ATOM 741 N N . GLU A 1 91 ? -6.085 -13.716 -5.133 1.00 96.94 91 GLU A N 1
ATOM 742 C CA . GLU A 1 91 ? -6.261 -12.994 -6.395 1.00 96.94 91 GLU A CA 1
ATOM 743 C C . GLU A 1 91 ? -5.971 -11.496 -6.225 1.00 96.94 91 GLU A C 1
ATOM 745 O O . GLU A 1 91 ? -5.341 -10.893 -7.083 1.00 96.94 91 GLU A O 1
ATOM 750 N N . VAL A 1 92 ? -6.342 -10.911 -5.081 1.00 96.50 92 VAL A N 1
ATOM 751 C CA . VAL A 1 9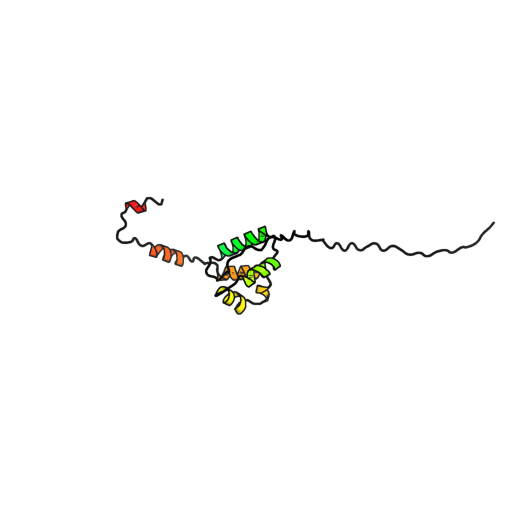2 ? -6.015 -9.512 -4.760 1.00 96.50 92 VAL A CA 1
ATOM 752 C C . VAL A 1 92 ? -4.532 -9.364 -4.419 1.00 96.50 92 VAL A C 1
ATOM 754 O O . VAL A 1 92 ? -3.924 -8.362 -4.767 1.00 96.50 92 VAL A O 1
ATOM 757 N N . LEU A 1 93 ? -3.916 -10.360 -3.772 1.00 96.12 93 LEU A N 1
ATOM 758 C CA . LEU A 1 93 ? -2.483 -10.324 -3.437 1.00 96.12 93 LEU A CA 1
ATOM 759 C C . LEU A 1 93 ? -1.563 -10.470 -4.656 1.00 96.12 93 LEU A C 1
ATOM 761 O O . LEU A 1 93 ? -0.394 -10.101 -4.576 1.00 96.12 93 LEU A O 1
ATOM 765 N N . SER A 1 94 ? -2.077 -11.018 -5.758 1.00 96.06 94 SER A N 1
ATOM 766 C CA . SER A 1 94 ? -1.349 -11.201 -7.020 1.00 96.06 94 SER A CA 1
ATOM 767 C C . SER A 1 94 ? -1.624 -10.101 -8.048 1.00 96.06 94 SER A C 1
ATOM 769 O O . SER A 1 94 ? -1.028 -10.122 -9.121 1.00 96.06 94 SER A O 1
ATOM 771 N N . ASP A 1 95 ? -2.468 -9.122 -7.714 1.00 97.62 95 ASP A N 1
ATOM 772 C CA . ASP A 1 95 ? -2.758 -7.962 -8.552 1.00 97.62 95 ASP A CA 1
ATOM 773 C C . ASP A 1 95 ? -2.398 -6.670 -7.807 1.00 97.62 95 ASP A C 1
ATOM 775 O O . ASP A 1 95 ? -2.968 -6.323 -6.768 1.00 97.62 95 ASP A O 1
ATOM 779 N N . TYR A 1 96 ? -1.430 -5.930 -8.350 1.00 96.88 96 TYR A N 1
ATOM 780 C CA . TYR A 1 96 ? -0.944 -4.700 -7.730 1.00 96.88 96 TYR A CA 1
ATOM 781 C C . TYR A 1 96 ? -2.045 -3.644 -7.558 1.00 96.88 96 TYR A C 1
ATOM 783 O O . TYR A 1 96 ? -2.106 -2.964 -6.528 1.00 96.88 96 TYR A O 1
ATOM 791 N N . HIS A 1 97 ? -2.917 -3.480 -8.552 1.00 96.25 97 HIS A N 1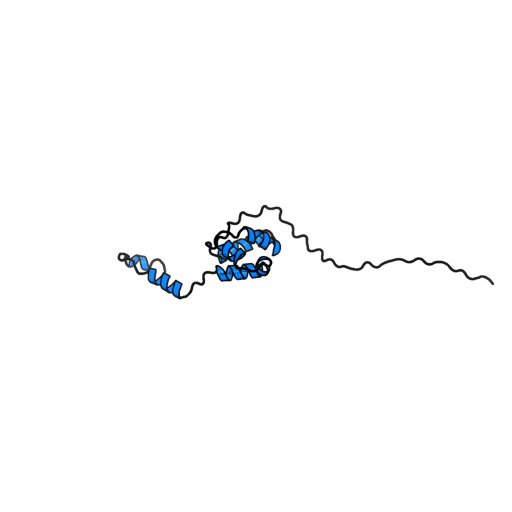
ATOM 792 C CA . HIS A 1 97 ? -3.931 -2.426 -8.548 1.00 96.25 97 HIS A CA 1
ATOM 793 C C . HIS A 1 97 ? -5.065 -2.740 -7.583 1.00 96.25 97 HIS A C 1
ATOM 795 O O . HIS A 1 97 ? -5.518 -1.843 -6.863 1.00 96.25 97 HIS A O 1
ATOM 801 N N . GLU A 1 98 ? -5.494 -3.997 -7.523 1.00 97.56 98 GLU A N 1
ATOM 802 C CA . GLU A 1 98 ? -6.490 -4.450 -6.551 1.00 97.56 98 GLU A CA 1
ATOM 803 C C . GLU A 1 98 ? -5.944 -4.331 -5.123 1.00 97.56 98 GLU A C 1
ATOM 805 O O . GLU A 1 98 ? -6.608 -3.761 -4.250 1.00 97.56 98 GLU A O 1
ATOM 810 N N . LEU A 1 99 ? -4.690 -4.736 -4.885 1.00 96.56 99 LEU A N 1
ATOM 811 C CA . LEU A 1 99 ? -4.047 -4.585 -3.577 1.00 96.56 99 LEU A CA 1
ATOM 812 C C . LEU A 1 99 ? -3.972 -3.115 -3.134 1.00 96.56 99 LEU A C 1
ATOM 814 O O . LEU A 1 99 ? -4.335 -2.779 -2.001 1.00 96.56 99 LEU A O 1
ATOM 818 N N . ILE A 1 100 ? -3.535 -2.210 -4.016 1.00 95.31 100 ILE A N 1
ATOM 819 C CA . ILE A 1 100 ? -3.498 -0.769 -3.722 1.00 95.31 100 ILE A CA 1
ATOM 820 C C . ILE A 1 100 ? -4.903 -0.216 -3.484 1.00 95.31 100 ILE A C 1
ATOM 822 O O . ILE A 1 100 ? -5.080 0.655 -2.623 1.00 95.31 100 ILE A O 1
ATOM 826 N N . THR A 1 101 ? -5.905 -0.706 -4.212 1.00 95.12 101 THR A N 1
ATOM 827 C CA . THR A 1 101 ? -7.303 -0.304 -4.040 1.00 95.12 101 THR A CA 1
ATOM 828 C C . THR A 1 101 ? -7.807 -0.679 -2.652 1.00 95.12 101 THR A C 1
ATOM 830 O O . THR A 1 101 ? -8.335 0.187 -1.948 1.00 95.12 101 THR A O 1
ATOM 833 N N . GLU A 1 102 ? -7.580 -1.913 -2.209 1.00 95.56 102 GLU A N 1
ATOM 834 C CA . GLU A 1 102 ? -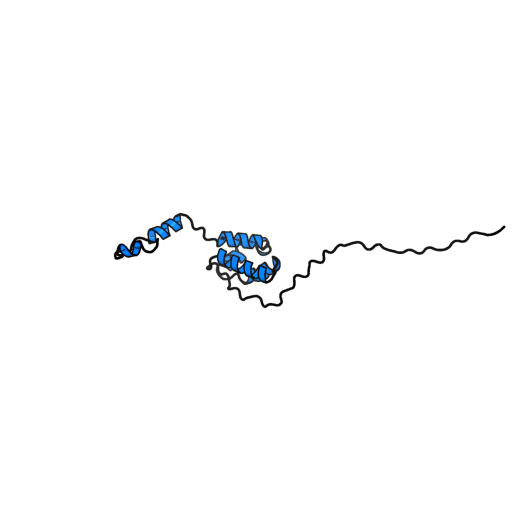7.992 -2.382 -0.883 1.00 95.56 102 GLU A CA 1
ATOM 835 C C . GLU A 1 102 ? -7.235 -1.682 0.249 1.00 95.56 102 GLU A C 1
ATOM 837 O O . GLU A 1 102 ? -7.848 -1.192 1.204 1.00 95.56 102 GLU A O 1
ATOM 842 N N . LEU A 1 103 ? -5.918 -1.502 0.113 1.00 93.31 103 LEU A N 1
ATOM 843 C CA . LEU A 1 103 ? -5.129 -0.721 1.070 1.00 93.31 103 LEU A CA 1
ATOM 844 C C . LEU A 1 103 ? -5.603 0.737 1.141 1.00 93.31 103 LEU A C 1
ATOM 846 O O . LEU A 1 103 ? -5.708 1.312 2.229 1.00 93.31 103 LEU A O 1
ATOM 850 N N . THR A 1 104 ? -5.974 1.327 0.003 1.00 92.06 104 THR A N 1
ATOM 851 C CA . THR A 1 104 ? -6.543 2.677 -0.041 1.00 92.06 104 THR A CA 1
ATOM 852 C C . THR A 1 104 ? -7.911 2.730 0.618 1.00 92.06 104 THR A C 1
ATOM 854 O O . THR A 1 104 ? -8.165 3.647 1.392 1.00 92.06 104 THR A O 1
ATOM 857 N N . ARG A 1 105 ? -8.792 1.760 0.377 1.00 91.38 105 ARG A N 1
ATOM 858 C CA . ARG A 1 105 ? -10.108 1.697 1.030 1.00 91.38 105 ARG A CA 1
ATOM 859 C C . ARG A 1 105 ? -9.978 1.555 2.544 1.00 91.38 105 ARG A C 1
ATOM 861 O O . ARG A 1 105 ? -10.691 2.237 3.277 1.00 91.38 105 ARG A O 1
ATOM 868 N N . ARG A 1 106 ? -9.053 0.713 3.007 1.00 90.44 106 ARG A N 1
ATOM 869 C CA . ARG A 1 106 ? -8.864 0.405 4.427 1.00 90.44 106 ARG A CA 1
ATOM 870 C C . ARG A 1 106 ? -8.178 1.524 5.210 1.00 90.44 106 ARG A C 1
ATOM 872 O O . ARG A 1 106 ? -8.608 1.828 6.320 1.00 90.44 106 ARG A O 1
ATOM 879 N N . TYR A 1 107 ? -7.117 2.113 4.657 1.00 88.19 107 TYR A N 1
ATOM 880 C CA . TYR A 1 107 ? -6.229 3.037 5.380 1.00 88.19 107 TYR A CA 1
ATOM 881 C C . TYR A 1 107 ? -6.326 4.496 4.928 1.00 88.19 107 TYR A C 1
ATOM 883 O O . TYR A 1 107 ? -5.645 5.365 5.484 1.00 88.19 107 TYR A O 1
ATOM 891 N N . ARG A 1 108 ? -7.183 4.824 3.953 1.00 81.75 108 ARG A N 1
ATOM 892 C CA . ARG A 1 108 ? -7.552 6.221 3.718 1.00 81.75 108 ARG A CA 1
ATOM 893 C C . ARG A 1 108 ? -8.351 6.712 4.917 1.00 81.75 108 ARG A C 1
ATOM 895 O O . ARG A 1 108 ? -9.429 6.208 5.219 1.00 81.75 108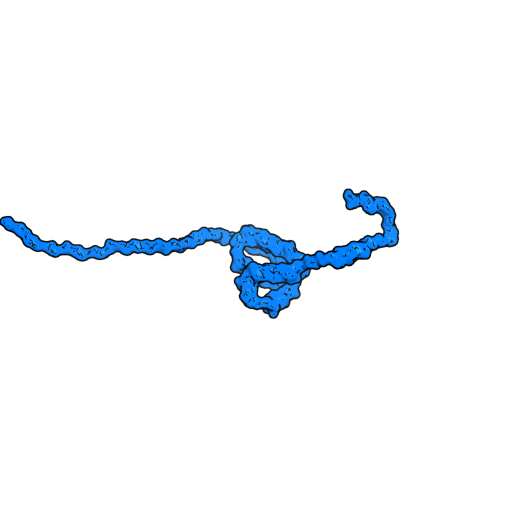 ARG A O 1
ATOM 902 N N . VAL A 1 109 ? -7.838 7.744 5.579 1.00 66.50 109 VAL A N 1
ATOM 903 C CA . VAL A 1 109 ? -8.616 8.480 6.573 1.00 66.50 109 VAL A CA 1
ATOM 904 C C . VAL A 1 109 ? -9.790 9.122 5.838 1.00 66.50 109 VAL A C 1
ATOM 906 O O . VAL A 1 109 ? -9.617 10.066 5.068 1.00 66.50 109 VAL A O 1
ATOM 909 N N . ILE A 1 110 ? -10.994 8.598 6.055 1.00 54.81 110 ILE A N 1
ATOM 910 C CA . ILE A 1 110 ? -12.221 9.323 5.749 1.00 54.81 110 ILE A CA 1
ATOM 911 C C . ILE A 1 110 ? -12.320 10.389 6.837 1.00 54.81 110 ILE A C 1
ATOM 913 O O . ILE A 1 110 ? -12.832 10.130 7.928 1.00 54.81 110 ILE A O 1
ATOM 917 N N . GLU A 1 111 ? -11.784 11.583 6.583 1.00 47.09 111 GLU A N 1
ATOM 918 C CA . GLU A 1 111 ? -12.107 12.743 7.411 1.00 47.09 111 GLU A CA 1
ATOM 919 C C . GLU A 1 111 ? -13.594 13.048 7.208 1.00 47.09 111 GLU A C 1
ATOM 921 O O . GLU A 1 111 ? -13.997 13.823 6.347 1.00 47.09 111 GLU A O 1
ATOM 926 N N . SER A 1 112 ? -14.448 12.359 7.964 1.00 47.41 112 SER A N 1
ATOM 927 C CA . SER A 1 112 ? -15.874 12.659 7.987 1.00 47.41 112 SER A CA 1
ATOM 928 C C . SER A 1 112 ? -16.063 14.080 8.518 1.00 47.41 112 SER A C 1
ATOM 930 O O . SER A 1 112 ? -15.316 14.530 9.391 1.00 47.41 112 SER A O 1
ATOM 932 N N . SER A 1 113 ? -17.097 14.785 8.068 1.00 52.41 113 SER A N 1
ATOM 933 C CA . SER A 1 113 ? -17.493 16.100 8.600 1.00 52.41 113 SER A CA 1
ATOM 934 C C . SER A 1 113 ? -17.628 16.107 10.135 1.00 52.41 113 SER A C 1
ATOM 936 O O . SER A 1 113 ? -17.365 17.113 10.791 1.00 52.41 113 SER A O 1
ATOM 938 N N . ARG A 1 114 ? -17.915 14.948 10.741 1.00 51.78 114 ARG A N 1
ATOM 939 C CA . ARG A 1 114 ? -17.934 14.734 12.197 1.00 51.78 114 ARG A CA 1
ATOM 940 C C . ARG A 1 114 ? -16.548 14.816 12.856 1.00 51.78 114 ARG A C 1
ATOM 942 O O . ARG A 1 114 ? -16.438 15.301 13.978 1.00 51.78 114 ARG A O 1
ATOM 949 N N . SER A 1 115 ? -15.491 14.386 12.165 1.00 54.31 115 SER A N 1
ATOM 950 C CA . SER A 1 115 ? -14.102 14.526 12.625 1.00 54.31 115 SER A CA 1
ATOM 951 C C . SER A 1 115 ? -13.601 15.974 12.549 1.00 54.31 115 SER A C 1
ATOM 953 O O . SER A 1 115 ? -12.873 16.402 13.443 1.00 54.31 115 SER A O 1
ATOM 955 N N . PHE A 1 116 ? -14.078 16.763 11.575 1.00 52.06 116 PHE A N 1
ATOM 956 C CA . PHE A 1 116 ? -13.876 18.216 11.553 1.00 52.06 116 PHE A CA 1
ATOM 957 C C . PHE A 1 116 ? -14.579 18.892 12.728 1.00 52.06 116 PHE A C 1
ATOM 959 O O . PHE A 1 116 ? -13.934 19.628 13.466 1.00 52.06 116 PHE A O 1
ATOM 966 N N . ALA A 1 117 ? -15.859 18.587 12.966 1.00 55.34 117 ALA A N 1
ATOM 967 C CA . ALA A 1 117 ? -16.607 19.144 14.095 1.00 55.34 117 ALA A CA 1
ATOM 968 C C . ALA A 1 117 ? -15.953 18.818 15.452 1.00 55.34 117 ALA A C 1
ATOM 970 O O . ALA A 1 117 ? -15.885 19.685 16.317 1.00 55.34 117 ALA A O 1
ATOM 971 N N . ALA A 1 118 ? -15.401 17.610 15.622 1.00 56.06 118 ALA A N 1
ATOM 972 C CA . ALA A 1 118 ? -14.685 17.216 16.838 1.00 56.06 118 ALA A CA 1
ATOM 973 C C . ALA A 1 118 ? -13.301 17.880 16.988 1.00 56.06 118 ALA A C 1
ATOM 975 O O . ALA A 1 118 ? -12.875 18.158 18.108 1.00 56.06 118 ALA A O 1
ATOM 976 N N . LYS A 1 119 ? -12.581 18.142 15.886 1.00 56.38 119 LYS A N 1
ATOM 977 C CA . LYS A 1 119 ? -11.333 18.930 15.911 1.00 56.38 119 LYS A CA 1
ATOM 978 C C . LYS A 1 119 ? -11.625 20.409 16.204 1.00 56.38 119 LYS A C 1
ATOM 980 O O . LYS A 1 119 ? -10.913 21.011 17.001 1.00 56.38 119 LYS A O 1
ATOM 985 N N . LEU A 1 120 ? -12.702 20.961 15.637 1.00 57.03 120 LEU A N 1
ATOM 986 C CA . LEU A 1 120 ? -13.144 22.341 15.860 1.00 57.03 120 LEU A CA 1
ATOM 987 C C . LEU A 1 120 ? -13.661 22.548 17.294 1.00 57.03 120 LEU A C 1
ATOM 989 O O . LEU A 1 120 ? -13.290 23.520 17.939 1.00 57.03 120 LEU A O 1
ATOM 993 N N . SER A 1 121 ? -14.431 21.600 17.843 1.00 55.56 121 SER A N 1
ATOM 994 C CA . SER A 1 121 ? -14.948 21.681 19.220 1.00 55.56 121 SER A CA 1
ATOM 995 C C . SER A 1 121 ? -13.862 21.522 20.290 1.00 55.56 121 SER A C 1
ATOM 997 O O . SER A 1 121 ? -14.060 21.915 21.436 1.00 55.56 121 SER A O 1
ATOM 999 N N . ARG A 1 122 ? -12.712 20.928 19.939 1.00 55.22 122 ARG A N 1
ATOM 1000 C CA . ARG A 1 122 ? -11.518 20.871 20.800 1.00 55.22 122 ARG A CA 1
ATOM 1001 C C . ARG A 1 122 ? -10.715 22.173 20.786 1.00 55.22 122 ARG A C 1
ATOM 1003 O O . ARG A 1 122 ? -9.841 22.333 21.630 1.00 55.22 122 ARG A O 1
ATOM 1010 N N . ARG A 1 123 ? -11.033 23.103 19.879 1.00 51.34 123 ARG A N 1
ATOM 1011 C CA . ARG A 1 123 ? -10.482 24.462 19.818 1.00 51.34 123 ARG A CA 1
ATOM 1012 C C . ARG A 1 123 ? -11.351 25.450 20.611 1.00 51.34 123 ARG A C 1
ATOM 1014 O O . ARG A 1 123 ? -11.504 26.598 20.214 1.00 51.34 123 ARG A O 1
ATOM 1021 N N . ASN A 1 124 ? -11.935 25.004 21.726 1.00 54.38 124 ASN A N 1
ATOM 1022 C CA . ASN A 1 124 ? -12.497 25.931 22.702 1.00 54.38 124 ASN A CA 1
ATOM 1023 C C . ASN A 1 124 ? -11.337 26.630 23.415 1.00 54.38 124 ASN A C 1
ATOM 1025 O O . ASN A 1 124 ? -10.487 25.973 24.019 1.00 54.38 124 ASN A O 1
ATOM 1029 N N . GLN A 1 125 ? -11.324 27.955 23.274 1.00 50.16 125 GLN A N 1
ATOM 1030 C CA . GLN A 1 125 ? -10.399 28.913 23.870 1.00 50.16 125 GLN A CA 1
ATOM 1031 C C . GLN A 1 125 ? -10.050 28.504 25.306 1.00 50.16 125 GLN A C 1
ATOM 1033 O O . GLN A 1 125 ? -10.934 28.348 26.156 1.00 50.16 125 GLN A O 1
ATOM 1038 N N . LYS A 1 126 ? -8.761 28.286 25.585 1.00 53.44 126 LYS A N 1
ATOM 1039 C CA . LYS A 1 126 ? -8.322 28.075 26.966 1.00 53.44 126 LYS A CA 1
ATOM 1040 C C . LYS A 1 126 ? -8.566 29.372 27.733 1.00 53.44 126 LYS A C 1
ATOM 1042 O O . LYS A 1 126 ? -8.288 30.459 27.234 1.00 53.44 126 LYS A O 1
ATOM 1047 N N . HIS A 1 127 ? -9.095 29.252 28.946 1.00 45.28 127 HIS A N 1
ATOM 1048 C CA . HIS A 1 127 ? -9.323 30.388 29.832 1.00 45.28 127 HIS A CA 1
ATOM 1049 C C . HIS A 1 127 ? -7.963 31.031 30.163 1.00 45.28 127 HIS A C 1
ATOM 1051 O O . HIS A 1 127 ? -7.197 30.467 30.944 1.00 45.28 127 HIS A O 1
ATOM 1057 N N . GLY A 1 128 ? -7.638 32.146 29.497 1.00 56.59 128 GLY A N 1
ATOM 1058 C CA . GLY A 1 128 ? -6.372 32.872 29.663 1.00 56.59 128 GLY A CA 1
ATOM 1059 C C . GLY A 1 128 ? -5.703 33.405 28.387 1.00 56.59 128 GLY A C 1
ATOM 1060 O O . GLY A 1 128 ? -4.711 34.114 28.519 1.00 56.59 128 GLY A O 1
ATOM 1061 N N . GLU A 1 129 ? -6.196 33.110 27.178 1.00 46.28 129 GLU A N 1
ATOM 1062 C CA . GLU A 1 129 ? -5.660 33.739 25.954 1.00 46.28 129 GLU A CA 1
ATOM 1063 C C . GLU A 1 129 ? -6.179 35.179 25.809 1.00 46.28 129 GLU A C 1
ATOM 1065 O O . GLU A 1 129 ? -7.389 35.418 25.786 1.00 46.28 129 GLU A O 1
ATOM 1070 N N . ASN A 1 130 ? -5.250 36.136 25.747 1.00 57.25 130 ASN A N 1
ATOM 1071 C CA . ASN A 1 130 ? -5.537 37.553 25.543 1.00 57.25 130 ASN A CA 1
ATOM 1072 C C . ASN A 1 130 ? -5.903 37.794 24.067 1.00 57.25 130 ASN A C 1
ATOM 1074 O O . ASN A 1 130 ? -5.360 37.141 23.179 1.00 57.25 130 ASN A O 1
ATOM 1078 N N . ALA A 1 131 ? -6.829 38.719 23.798 1.00 56.25 131 ALA A N 1
ATOM 1079 C CA . ALA A 1 131 ? -7.457 38.884 22.479 1.00 56.25 131 ALA A CA 1
ATOM 1080 C C . ALA A 1 131 ? -6.487 39.260 21.334 1.00 56.25 131 ALA A C 1
ATOM 1082 O O . ALA A 1 131 ? -6.847 39.137 20.167 1.00 56.25 131 ALA A O 1
ATOM 1083 N N . GLU A 1 132 ? -5.270 39.697 21.659 1.00 56.72 132 GLU A N 1
ATOM 1084 C CA . GLU A 1 132 ? -4.269 40.181 20.702 1.00 56.72 132 GLU A CA 1
ATOM 1085 C C . GLU A 1 132 ? -3.524 39.056 19.960 1.00 56.72 132 GLU A C 1
ATOM 1087 O O . GLU A 1 132 ? -3.097 39.269 18.829 1.00 56.72 132 GLU A O 1
ATOM 1092 N N . ASP A 1 133 ? -3.447 37.838 20.510 1.00 53.31 133 ASP A N 1
ATOM 1093 C CA . ASP A 1 133 ? -2.796 36.705 19.824 1.00 53.31 133 ASP A CA 1
ATOM 1094 C C . ASP A 1 133 ? -3.698 36.045 18.762 1.00 53.31 133 ASP A C 1
ATOM 1096 O O . ASP A 1 133 ? -3.237 35.229 17.964 1.00 53.31 133 ASP A O 1
ATOM 1100 N N . TYR A 1 134 ? -4.990 36.393 18.716 1.00 54.50 134 TYR A N 1
ATOM 1101 C CA . TYR A 1 134 ? -5.944 35.777 17.786 1.00 54.50 134 TYR A CA 1
ATOM 1102 C C . TYR A 1 134 ? -5.954 36.419 16.386 1.00 54.50 134 TYR A C 1
ATOM 1104 O O . TYR A 1 134 ? -6.488 35.819 15.456 1.00 54.50 134 TYR A O 1
ATOM 1112 N N . ASP A 1 135 ? -5.363 37.606 16.208 1.00 52.81 135 ASP A N 1
ATOM 1113 C CA . ASP A 1 135 ? -5.406 38.353 14.933 1.00 52.81 135 ASP A CA 1
ATOM 1114 C C . ASP A 1 135 ? -4.076 38.314 14.148 1.00 52.81 135 ASP A C 1
ATOM 1116 O O . ASP A 1 135 ? -3.964 38.893 13.070 1.00 52.81 135 ASP A O 1
ATOM 1120 N N . ALA A 1 136 ? -3.059 37.603 14.657 1.00 53.31 136 ALA A N 1
ATOM 1121 C CA . ALA A 1 136 ? -1.744 37.483 14.012 1.00 53.31 136 ALA A CA 1
ATOM 1122 C C . ALA A 1 136 ? -1.601 36.272 13.061 1.00 53.31 136 ALA A C 1
ATOM 1124 O O . ALA A 1 136 ? -0.599 36.170 12.355 1.00 53.31 136 ALA A O 1
ATOM 1125 N N . GLU A 1 137 ? -2.583 35.364 13.010 1.00 52.94 137 GLU A N 1
ATOM 1126 C CA . GLU A 1 137 ? -2.597 34.201 12.097 1.00 52.94 137 GLU A CA 1
ATOM 1127 C C . GLU A 1 137 ? -3.656 34.320 10.981 1.00 52.94 137 GLU A C 1
ATOM 1129 O O . GLU A 1 137 ? -4.253 33.318 10.573 1.00 52.94 137 GLU A O 1
ATOM 1134 N N . ARG A 1 138 ? -3.920 35.536 10.487 1.00 45.22 138 ARG A N 1
ATOM 1135 C CA . ARG A 1 138 ? -4.768 35.745 9.304 1.00 45.22 138 ARG A CA 1
ATOM 1136 C C . ARG A 1 138 ? -3.963 35.901 8.018 1.00 45.22 138 ARG A C 1
ATOM 1138 O O . ARG A 1 138 ? -2.932 36.604 8.043 1.00 45.22 138 ARG A O 1
#

Secondary structure (DSSP, 8-state):
---------------PPP--------------SPPP-PPPB-S-S-HHHHHHHHHHHHHHHT--HHHHHHHHHHHB-THHHHHHHHHS-HHHHT-HHHHHHHHHHHHS----HHHHHHHHHT----TT--GGGGSS--

Foldseek 3Di:
DDDDDDDDDDDDDDDDDPPPPPVPPPPPPQPPDDQPDQAADALPPQLVVSVVVLVVSCVVRVPDQQSSLVVNLVSHDHPRCCCQVVPDDVVCSRGSVSVSVVSCVVRHPPCPVVVVVVVVVVPDDDPPDDPVVVPPPD

pLDDT: mean 73.08, std 20.9, range [38.5, 97.62]

Organism: Dreissena polymorpha (NCBI:txid45954)

Radius of gyration: 32.35 Å; chains: 1; bounding box: 40×76×117 Å

Sequence (138 aa):
MGHAYNHRLRLPARHAPRDDGVYRRPAVRRNTRSVPKIPPFTGKIYWPVMSAKFEAIARMYGWDEDDKLDILLPMIEGQASEFVFEQLPTEVLSDYHELITELTRRYRVIESSRSFAAKLSRRNQKHGENAEDYDAER